Protein AF-L9YPS4-F1 (afdb_monomer_lite)

Radius of gyration: 13.37 Å; chains: 1; bounding box: 23×20×44 Å

pLDDT: mean 80.05, std 14.13, range [42.66, 91.62]

Secondary structure (DSSP, 8-state):
-----------PPBPTTT--B--EEEEETTTEEEEETT-PEEPHHHHTT-

Sequence (50 aa):
MTDAESDGHSSFPPCPHCDSQVITVTTRGPMTHVAGPCGCRLTPHEARQL

Foldseek 3Di:
DDDPPPVPPLPQAADPPPRHRFPDWDDDPDFWIAGPPVRDTDGPVSVVVD

Structure (mmCIF, N/CA/C/O backbone):
data_AF-L9YPS4-F1
#
_entry.id   AF-L9YPS4-F1
#
loop_
_atom_site.group_PDB
_atom_site.id
_atom_site.type_symbol
_atom_site.label_atom_id
_atom_site.label_alt_id
_atom_site.label_comp_id
_atom_site.label_asym_id
_atom_site.label_entity_id
_atom_site.label_seq_id
_atom_site.pdbx_PDB_ins_code
_atom_site.Cartn_x
_atom_site.Cartn_y
_atom_site.Cartn_z
_atom_site.occupancy
_atom_site.B_iso_or_equiv
_atom_site.auth_seq_id
_atom_site.auth_comp_id
_atom_site.auth_asym_id
_atom_site.auth_atom_id
_atom_site.pdbx_PDB_model_num
ATOM 1 N N . MET A 1 1 ? 11.807 10.515 34.256 1.00 42.66 1 MET A N 1
ATOM 2 C CA . MET A 1 1 ? 10.354 10.263 34.241 1.00 42.66 1 MET A CA 1
ATOM 3 C C . MET A 1 1 ? 9.924 10.461 32.805 1.00 42.66 1 MET A C 1
ATOM 5 O O . MET A 1 1 ? 10.311 11.464 32.223 1.00 42.66 1 MET A O 1
ATOM 9 N N . THR A 1 2 ? 9.333 9.430 32.212 1.00 56.44 2 THR A N 1
ATOM 10 C CA . THR A 1 2 ? 8.981 9.373 30.791 1.00 56.44 2 THR A CA 1
ATOM 11 C C . THR A 1 2 ? 7.869 10.364 30.505 1.00 56.44 2 THR A C 1
ATOM 13 O O . THR A 1 2 ? 6.798 10.225 31.082 1.00 56.44 2 THR A O 1
ATOM 16 N N . ASP A 1 3 ? 8.125 11.305 29.606 1.00 46.72 3 ASP A N 1
ATOM 17 C CA . ASP A 1 3 ? 7.070 11.966 28.852 1.00 46.72 3 ASP A CA 1
ATOM 18 C C . ASP A 1 3 ? 7.405 11.823 27.367 1.00 46.72 3 ASP A C 1
ATOM 20 O O . ASP A 1 3 ? 8.182 12.577 26.786 1.00 46.72 3 ASP A O 1
ATOM 24 N N . ALA A 1 4 ? 6.922 10.720 26.804 1.00 60.81 4 ALA A N 1
ATOM 25 C CA . ALA A 1 4 ? 6.911 10.461 25.376 1.00 60.81 4 ALA A CA 1
ATOM 26 C C . ALA A 1 4 ? 5.504 10.764 24.848 1.00 60.81 4 ALA A C 1
ATOM 28 O O . ALA A 1 4 ? 4.940 9.976 24.097 1.00 60.81 4 ALA A O 1
ATOM 29 N N . GL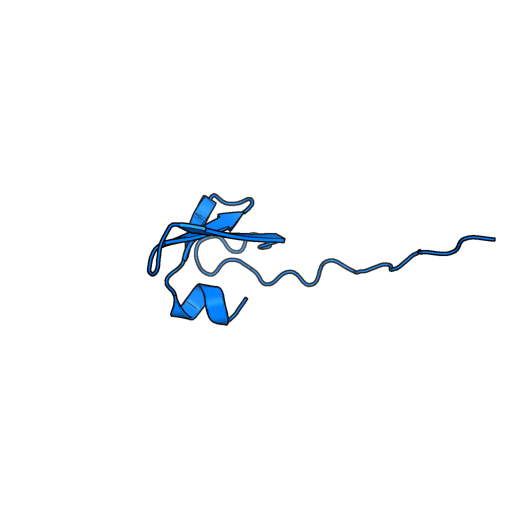U A 1 5 ? 4.912 11.883 25.255 1.00 60.84 5 GLU A N 1
ATOM 30 C CA . GLU A 1 5 ? 3.695 12.395 24.641 1.00 60.84 5 GLU A CA 1
ATOM 31 C C . GLU A 1 5 ? 4.096 13.206 23.404 1.00 60.84 5 GLU A C 1
ATOM 33 O O . GLU A 1 5 ? 4.025 14.430 23.341 1.00 60.84 5 GLU A O 1
ATOM 38 N N . SER A 1 6 ? 4.547 12.488 22.366 1.00 53.91 6 SER A N 1
ATOM 39 C CA . SER A 1 6 ? 4.345 12.979 21.004 1.00 53.91 6 SER A CA 1
ATOM 40 C C . SER A 1 6 ? 2.851 12.899 20.733 1.00 53.91 6 SER A C 1
ATOM 42 O O . SER A 1 6 ? 2.351 11.917 20.187 1.00 53.91 6 SER A O 1
ATOM 44 N N . ASP A 1 7 ? 2.149 13.940 21.163 1.00 52.12 7 ASP A N 1
ATOM 45 C CA . ASP A 1 7 ? 0.816 14.315 20.721 1.00 52.12 7 ASP A CA 1
ATOM 46 C C . ASP A 1 7 ? 0.875 14.630 19.212 1.00 52.12 7 ASP A C 1
ATOM 48 O O . ASP A 1 7 ? 0.880 15.767 18.745 1.00 52.12 7 ASP A O 1
ATOM 52 N N . GLY A 1 8 ? 1.049 13.580 18.414 1.00 49.94 8 GLY A N 1
ATOM 53 C CA . GLY A 1 8 ? 1.011 13.636 16.968 1.00 49.94 8 GLY A CA 1
ATOM 54 C C . GLY A 1 8 ? -0.441 13.653 16.541 1.00 49.94 8 GLY A C 1
ATOM 55 O O . GLY A 1 8 ? -0.948 12.618 16.116 1.00 49.94 8 GLY A O 1
ATOM 56 N N . HIS A 1 9 ? -1.105 14.805 16.673 1.00 52.75 9 HIS A N 1
ATOM 57 C CA . HIS A 1 9 ? -2.340 15.111 15.955 1.00 52.75 9 HIS A CA 1
ATOM 58 C C . HIS A 1 9 ? -2.222 14.531 14.547 1.00 52.75 9 HIS A C 1
ATOM 60 O O . HIS A 1 9 ? -1.418 15.013 13.747 1.00 52.75 9 HIS A O 1
ATOM 66 N N . SER A 1 10 ? -2.949 13.448 14.291 1.00 57.53 10 SER A N 1
ATOM 67 C CA . SER A 1 10 ? -2.789 12.573 13.137 1.00 57.53 10 SER A CA 1
ATOM 68 C C . SER A 1 10 ? -3.025 13.339 11.831 1.00 57.53 10 SER A C 1
ATOM 70 O O . SER A 1 10 ? -4.114 13.315 11.267 1.00 57.53 10 SER A O 1
ATOM 72 N N . SER A 1 11 ? -1.988 14.028 11.343 1.00 67.88 11 SER A N 1
ATOM 73 C CA . SER A 1 11 ? -1.929 14.737 10.057 1.00 67.88 11 SER A CA 1
ATOM 74 C C . SER A 1 11 ? -1.666 13.753 8.924 1.00 67.88 11 SER A C 1
ATOM 76 O O . 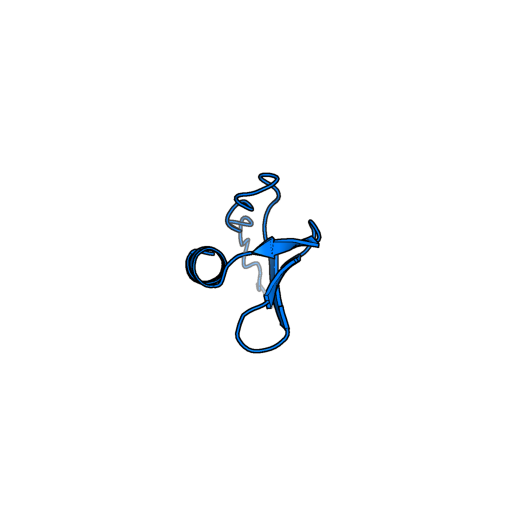SER A 1 11 ? -0.868 14.006 8.025 1.00 67.88 11 SER A O 1
ATOM 78 N N . PHE A 1 12 ? -2.300 12.585 8.999 1.00 79.69 12 PHE A N 1
ATOM 79 C CA . PHE A 1 12 ? -2.240 11.629 7.917 1.00 79.69 12 PHE A CA 1
ATOM 80 C C . PHE A 1 12 ? -3.000 12.216 6.730 1.00 79.69 12 PHE A C 1
ATOM 82 O O . PHE A 1 12 ? -4.135 12.676 6.899 1.00 79.69 12 PHE A O 1
ATOM 89 N N . PRO A 1 13 ? -2.391 12.232 5.541 1.00 84.69 13 PRO A N 1
ATOM 90 C CA . PRO A 1 13 ? -3.039 12.786 4.371 1.00 84.69 13 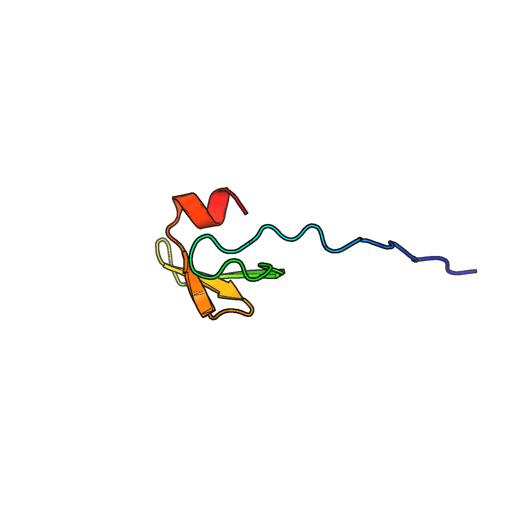PRO A CA 1
ATOM 91 C C . PRO A 1 13 ? -4.305 11.980 4.032 1.00 84.69 13 PRO A C 1
ATOM 93 O O . PRO A 1 13 ? -4.357 10.761 4.255 1.00 84.69 13 PRO A O 1
ATOM 96 N N . PRO A 1 14 ? -5.355 12.645 3.524 1.00 87.44 14 PRO A N 1
ATOM 97 C CA . PRO A 1 14 ? -6.569 11.967 3.108 1.00 87.44 14 PRO A CA 1
ATOM 98 C C . PRO A 1 14 ? -6.314 11.145 1.843 1.00 87.44 14 PRO A C 1
ATOM 100 O O . PRO A 1 14 ? -5.535 11.512 0.963 1.00 87.44 14 PRO A O 1
ATOM 103 N N . CYS A 1 15 ? -6.998 10.012 1.738 1.00 88.81 15 CYS A N 1
ATOM 104 C CA . CYS A 1 15 ? -6.955 9.173 0.556 1.00 88.81 15 CYS A CA 1
ATOM 105 C C . CYS A 1 15 ? -7.700 9.866 -0.597 1.00 88.81 15 CYS A C 1
ATOM 107 O O . CYS A 1 15 ? -8.880 10.167 -0.435 1.00 88.81 15 CYS A O 1
ATOM 109 N N . PRO A 1 16 ? -7.104 10.013 -1.792 1.00 85.62 16 PRO A N 1
ATOM 110 C CA . PRO A 1 16 ? -7.743 10.695 -2.924 1.00 85.62 16 PRO A CA 1
ATOM 111 C C . PRO A 1 16 ? -9.000 9.993 -3.474 1.00 85.62 16 PRO A C 1
ATOM 113 O O . PRO A 1 16 ? -9.713 10.561 -4.296 1.00 85.62 16 PRO A O 1
ATOM 116 N N . HIS A 1 17 ? -9.285 8.756 -3.050 1.00 87.81 17 HIS A N 1
ATOM 117 C CA . HIS A 1 17 ? -10.447 7.986 -3.511 1.00 87.81 17 HIS A CA 1
ATOM 118 C C . HIS A 1 17 ? -11.645 8.004 -2.562 1.00 87.81 17 HIS A C 1
ATOM 120 O O . HIS A 1 17 ? -12.773 7.789 -2.998 1.00 87.81 17 HIS A O 1
ATOM 126 N N . CYS A 1 18 ? -11.401 8.147 -1.264 1.00 87.75 18 CYS A N 1
ATOM 127 C CA . CYS A 1 18 ? -12.424 7.958 -0.232 1.00 87.75 18 CYS A CA 1
ATOM 128 C C . CYS A 1 18 ? -12.299 8.952 0.926 1.00 87.75 18 CYS A C 1
ATOM 130 O O . CYS A 1 18 ? -12.987 8.788 1.931 1.00 87.75 18 CYS A O 1
ATOM 132 N N . ASP A 1 19 ? -11.367 9.903 0.827 1.00 84.44 19 ASP A N 1
ATOM 133 C CA . ASP A 1 19 ? -11.035 10.926 1.825 1.00 84.44 19 ASP A CA 1
ATOM 134 C C . ASP A 1 19 ? -10.682 10.392 3.224 1.00 84.44 19 ASP A C 1
ATOM 136 O O . ASP A 1 19 ? -10.519 11.142 4.183 1.00 84.44 19 ASP A O 1
ATOM 140 N N . SER A 1 20 ? -10.499 9.078 3.358 1.00 86.12 20 SER A N 1
ATOM 141 C CA . SER A 1 20 ? -10.101 8.448 4.615 1.00 86.12 20 SER A CA 1
ATOM 142 C C . SER A 1 20 ? -8.634 8.725 4.919 1.00 86.12 20 SER A C 1
ATOM 144 O O . SER A 1 20 ? -7.800 8.669 4.018 1.00 86.12 20 SER A O 1
ATOM 146 N N . GLN A 1 21 ? -8.297 8.956 6.188 1.00 87.56 21 GLN A N 1
ATOM 147 C CA . GLN A 1 21 ? -6.908 9.172 6.603 1.00 87.56 21 GLN A CA 1
ATOM 148 C C . GLN A 1 21 ? -6.037 7.957 6.295 1.00 87.56 21 GLN A C 1
ATOM 150 O O . GLN A 1 21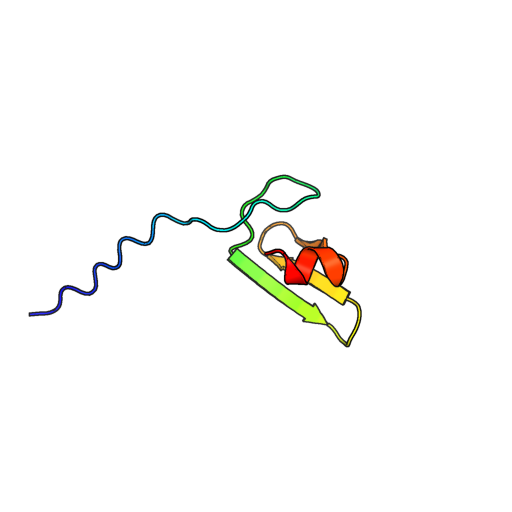 ? -6.337 6.837 6.718 1.00 87.56 21 GLN A O 1
ATOM 155 N N . VAL A 1 22 ? -4.945 8.188 5.566 1.00 89.62 22 VAL A N 1
ATOM 156 C CA . VAL A 1 22 ? -4.001 7.137 5.193 1.00 89.62 22 VAL A CA 1
ATOM 157 C C . VAL A 1 22 ? -2.902 7.044 6.237 1.00 89.62 22 VAL A C 1
ATOM 159 O O . VAL A 1 22 ? -1.956 7.823 6.247 1.00 89.62 22 VAL A O 1
ATOM 162 N N . ILE A 1 23 ? -3.023 6.052 7.111 1.00 88.88 23 ILE A N 1
ATOM 163 C CA . ILE A 1 23 ? -2.063 5.817 8.196 1.00 88.88 23 ILE A CA 1
ATOM 164 C C . ILE A 1 23 ? -0.877 4.990 7.684 1.00 88.88 23 ILE A C 1
ATOM 166 O O . ILE A 1 23 ? 0.244 5.110 8.169 1.00 88.88 23 ILE A O 1
ATOM 170 N N . THR A 1 24 ? -1.118 4.125 6.692 1.00 87.50 24 THR A N 1
ATOM 171 C CA . THR A 1 24 ? -0.093 3.251 6.111 1.00 87.50 24 THR A CA 1
ATOM 172 C C . THR A 1 24 ? -0.283 3.107 4.605 1.00 87.50 24 THR A C 1
ATOM 174 O O . THR A 1 24 ? -1.409 3.089 4.112 1.00 87.50 24 THR A O 1
ATOM 177 N N . VAL A 1 25 ? 0.814 2.939 3.863 1.00 89.06 25 VAL A N 1
ATOM 178 C CA . VAL A 1 25 ? 0.782 2.589 2.437 1.00 89.06 25 VAL A CA 1
ATOM 179 C C . VAL A 1 25 ? 1.518 1.271 2.244 1.00 89.06 25 VAL A C 1
ATOM 181 O O . VAL A 1 25 ? 2.714 1.159 2.499 1.00 89.06 25 VAL A O 1
ATOM 184 N N . THR A 1 26 ? 0.798 0.248 1.791 1.00 91.12 26 THR A N 1
ATOM 185 C CA . THR A 1 26 ? 1.369 -1.063 1.479 1.00 91.12 26 THR A CA 1
ATOM 186 C C . THR A 1 26 ? 1.682 -1.145 -0.006 1.00 91.12 26 THR A C 1
ATOM 188 O O . THR A 1 26 ? 0.779 -1.164 -0.842 1.00 91.12 26 THR A O 1
ATOM 191 N N . THR A 1 27 ? 2.963 -1.256 -0.339 1.00 90.56 27 THR A N 1
ATOM 192 C CA . THR A 1 27 ? 3.431 -1.414 -1.719 1.00 90.56 27 THR A CA 1
ATOM 193 C C . THR A 1 27 ? 3.603 -2.896 -2.049 1.00 90.56 27 THR A C 1
ATOM 195 O O . THR A 1 27 ? 4.395 -3.599 -1.425 1.00 90.56 27 THR A O 1
ATOM 198 N N . ARG A 1 28 ? 2.846 -3.389 -3.030 1.00 88.25 28 ARG A N 1
ATOM 199 C CA . ARG A 1 28 ? 2.922 -4.756 -3.558 1.00 88.25 28 ARG A CA 1
ATOM 200 C C . ARG A 1 28 ? 3.564 -4.730 -4.944 1.00 88.25 28 ARG A C 1
ATOM 202 O O . ARG A 1 28 ? 2.917 -4.438 -5.948 1.00 88.25 28 ARG A O 1
ATOM 209 N N . GLY A 1 29 ? 4.852 -5.054 -5.003 1.00 83.62 29 GLY A N 1
ATOM 210 C CA . GLY A 1 29 ? 5.627 -4.921 -6.237 1.00 83.62 29 GLY A CA 1
ATOM 211 C C . GLY A 1 29 ? 5.799 -3.451 -6.657 1.00 83.62 29 GLY A C 1
ATOM 212 O O . GLY A 1 29 ? 5.480 -2.549 -5.893 1.00 83.62 29 GLY A O 1
ATOM 213 N N . PRO A 1 30 ? 6.314 -3.179 -7.862 1.00 83.88 30 PRO A N 1
ATOM 214 C CA . PRO A 1 30 ? 6.754 -1.832 -8.235 1.00 83.88 30 PRO A CA 1
ATOM 215 C C . PRO A 1 30 ? 5.625 -0.847 -8.578 1.00 83.88 30 PRO A C 1
ATOM 217 O O . PRO A 1 30 ? 5.884 0.348 -8.640 1.00 83.88 30 PRO A O 1
ATOM 220 N N . MET A 1 31 ? 4.401 -1.323 -8.843 1.00 85.31 31 MET A N 1
ATOM 221 C CA . MET A 1 31 ? 3.304 -0.468 -9.330 1.00 85.31 31 MET A CA 1
ATOM 222 C C . MET A 1 31 ? 2.028 -0.499 -8.487 1.00 85.31 31 MET A C 1
ATOM 224 O O . MET A 1 31 ? 1.149 0.329 -8.709 1.00 85.31 31 MET A O 1
ATOM 228 N N . THR A 1 32 ? 1.876 -1.445 -7.556 1.00 88.25 32 THR A N 1
ATOM 229 C CA . THR A 1 32 ? 0.638 -1.541 -6.769 1.00 88.25 32 THR A CA 1
ATOM 230 C C . THR A 1 32 ? 0.869 -0.950 -5.393 1.00 88.25 32 THR A C 1
ATOM 232 O O . THR A 1 32 ? 1.629 -1.506 -4.609 1.00 88.25 32 THR A O 1
ATOM 235 N N . HIS A 1 33 ? 0.166 0.128 -5.071 1.00 91.38 33 HIS A N 1
ATOM 236 C CA . HIS A 1 33 ? 0.158 0.715 -3.737 1.00 91.38 33 HIS A CA 1
ATOM 237 C C . HIS A 1 33 ? -1.253 0.628 -3.169 1.00 91.38 33 HIS A C 1
ATOM 239 O O . HIS A 1 33 ? -2.231 0.778 -3.898 1.00 91.38 33 HIS A O 1
ATOM 245 N N . VAL A 1 34 ? -1.377 0.337 -1.880 1.00 91.44 34 VAL A N 1
ATOM 246 C CA . VAL A 1 34 ? -2.670 0.207 -1.204 1.00 91.44 34 VAL A CA 1
ATOM 247 C C . VAL A 1 34 ? -2.645 1.040 0.065 1.00 91.44 34 VAL A C 1
ATOM 249 O O . VAL A 1 34 ? -1.803 0.812 0.932 1.00 91.44 34 VAL A O 1
ATOM 252 N N . ALA A 1 35 ? -3.567 1.991 0.168 1.00 91.62 35 ALA A N 1
ATOM 253 C CA . ALA A 1 35 ? -3.770 2.793 1.362 1.00 91.62 35 ALA A CA 1
ATOM 254 C C . ALA A 1 35 ? -4.477 1.966 2.443 1.00 91.62 35 ALA A C 1
ATOM 256 O O . ALA A 1 35 ? -5.533 1.381 2.203 1.00 91.62 35 ALA A O 1
ATOM 257 N N . GLY A 1 36 ? -3.907 1.924 3.641 1.00 89.19 36 GLY A N 1
ATOM 258 C CA . GLY A 1 36 ? -4.547 1.407 4.846 1.00 89.19 36 GLY A CA 1
ATOM 259 C C . GLY A 1 36 ? -5.004 2.568 5.735 1.00 89.19 36 GLY A C 1
ATOM 260 O O . GLY A 1 36 ? -4.213 3.495 5.942 1.00 89.19 36 GLY A O 1
ATOM 261 N N . PRO A 1 37 ? -6.239 2.541 6.276 1.00 85.31 37 PRO A N 1
ATOM 262 C CA . PRO A 1 37 ? -7.135 1.381 6.409 1.00 85.31 37 PRO A CA 1
ATOM 263 C C . PRO A 1 37 ? -8.213 1.226 5.320 1.00 85.31 37 PRO A C 1
ATOM 265 O O . PRO A 1 37 ? -8.894 0.206 5.296 1.00 85.31 37 PRO A O 1
ATOM 268 N N . CYS A 1 38 ? -8.392 2.193 4.419 1.00 88.25 38 CYS A N 1
ATOM 269 C CA . CYS A 1 38 ? -9.486 2.169 3.439 1.00 88.25 38 CYS A CA 1
ATOM 270 C C . CYS A 1 38 ? -9.386 1.042 2.394 1.00 88.25 38 CYS A C 1
ATOM 272 O O . CYS A 1 38 ? -10.388 0.665 1.791 1.00 88.25 38 CYS A O 1
ATOM 274 N N . GLY A 1 39 ? -8.187 0.503 2.156 1.00 89.25 39 GLY A N 1
ATOM 275 C CA . GLY A 1 39 ? -7.940 -0.527 1.148 1.00 89.25 39 GLY A CA 1
ATOM 276 C C . GLY A 1 39 ? -7.956 -0.001 -0.290 1.00 89.25 39 GLY A C 1
ATOM 277 O O . GLY A 1 39 ? -7.900 -0.797 -1.231 1.00 89.25 39 GLY A O 1
ATOM 278 N N . CYS A 1 40 ? -8.023 1.319 -0.483 1.00 90.38 40 CYS A N 1
ATOM 279 C CA . CYS A 1 40 ? -7.995 1.932 -1.806 1.00 90.38 40 CYS A CA 1
ATOM 280 C C . CYS A 1 40 ? -6.636 1.711 -2.474 1.00 90.38 40 CYS A C 1
ATOM 282 O O . CYS A 1 40 ? -5.583 1.834 -1.845 1.00 90.38 40 CYS A O 1
ATOM 284 N N . ARG A 1 41 ? -6.658 1.390 -3.769 1.00 90.44 41 ARG A N 1
ATOM 285 C CA . ARG A 1 41 ? -5.437 1.270 -4.569 1.00 90.44 41 ARG A CA 1
ATOM 286 C C . ARG A 1 41 ? -4.995 2.657 -4.991 1.00 90.44 41 ARG A C 1
ATOM 288 O O . ARG A 1 41 ? -5.781 3.361 -5.601 1.00 90.44 41 ARG A O 1
ATOM 295 N N . LEU A 1 42 ? -3.753 2.994 -4.697 1.00 88.31 42 LEU A N 1
ATOM 296 C CA . LEU A 1 42 ? -3.122 4.230 -5.124 1.00 88.31 42 LEU A CA 1
ATOM 297 C C . LEU A 1 42 ? -2.245 3.953 -6.341 1.00 88.31 42 LEU A C 1
ATOM 299 O O . LEU A 1 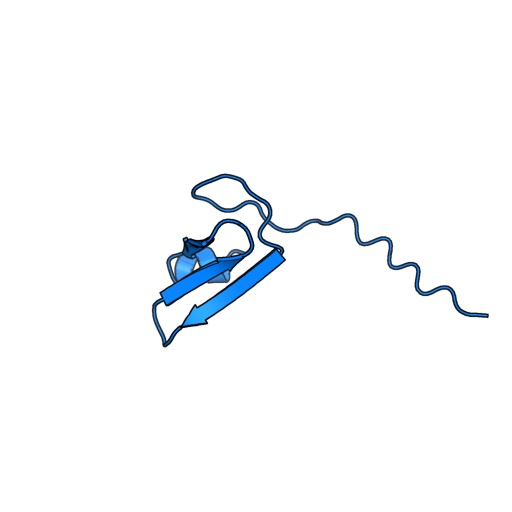42 ? -1.586 2.910 -6.441 1.00 88.31 42 LEU A O 1
ATOM 303 N N . THR A 1 43 ? -2.192 4.915 -7.247 1.00 89.75 43 THR A N 1
ATOM 304 C CA . THR A 1 43 ? -1.138 4.986 -8.252 1.00 89.75 43 THR A CA 1
ATOM 305 C C . THR A 1 43 ? 0.206 5.301 -7.582 1.00 89.75 43 THR A C 1
ATOM 307 O O . THR A 1 43 ? 0.250 5.873 -6.488 1.00 89.75 43 THR A O 1
ATOM 310 N N . PRO A 1 44 ? 1.340 4.986 -8.229 1.00 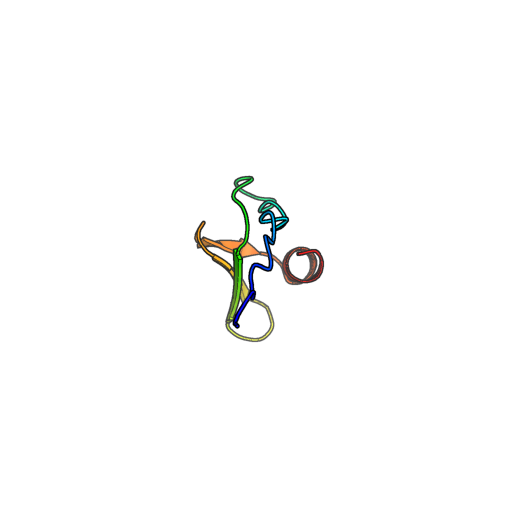87.06 44 PRO A N 1
ATOM 311 C CA . PRO A 1 44 ? 2.659 5.367 -7.720 1.00 87.06 44 PRO A CA 1
ATOM 312 C C . PRO A 1 44 ? 2.834 6.881 -7.558 1.00 87.06 44 PRO A C 1
ATOM 314 O O . PRO A 1 44 ? 3.676 7.312 -6.779 1.00 87.06 44 PRO A O 1
ATOM 317 N N . HIS A 1 45 ? 2.069 7.702 -8.284 1.00 87.44 45 HIS A N 1
ATOM 318 C CA . HIS A 1 45 ? 2.101 9.149 -8.100 1.00 87.44 45 HIS A CA 1
ATOM 319 C C . HIS A 1 45 ? 1.391 9.556 -6.806 1.00 87.44 45 HIS A C 1
ATOM 321 O O . HIS A 1 45 ? 1.968 10.282 -6.006 1.00 87.44 45 HIS A O 1
ATOM 327 N N . GLU A 1 46 ? 0.191 9.030 -6.560 1.00 88.00 46 GLU A N 1
ATOM 328 C CA . GLU A 1 46 ? -0.574 9.300 -5.336 1.00 88.00 46 GLU A CA 1
ATOM 329 C C . GLU A 1 46 ? 0.156 8.789 -4.091 1.00 88.00 46 GLU A C 1
ATOM 331 O O . GLU A 1 46 ? 0.291 9.520 -3.121 1.00 88.00 46 GLU A O 1
ATOM 336 N N . ALA A 1 47 ? 0.728 7.583 -4.141 1.00 84.25 47 ALA A N 1
ATOM 337 C CA . ALA A 1 47 ? 1.490 7.012 -3.029 1.00 84.25 47 ALA A CA 1
ATOM 338 C C . ALA A 1 47 ? 2.757 7.805 -2.657 1.00 84.25 47 ALA A C 1
ATOM 340 O O . ALA A 1 47 ? 3.257 7.652 -1.551 1.00 84.25 47 ALA A O 1
ATOM 341 N N . ARG A 1 48 ? 3.294 8.622 -3.574 1.00 85.00 48 ARG A N 1
ATOM 342 C CA . ARG A 1 48 ? 4.447 9.507 -3.321 1.00 85.00 48 ARG A CA 1
ATOM 343 C C . ARG A 1 48 ? 4.047 10.872 -2.761 1.00 85.00 48 ARG A C 1
ATOM 345 O O . ARG A 1 48 ? 4.932 11.631 -2.380 1.00 85.00 48 ARG A O 1
ATOM 352 N N . GLN A 1 49 ? 2.760 11.210 -2.811 1.00 81.38 49 GLN A N 1
ATOM 353 C CA . GLN A 1 49 ? 2.214 12.479 -2.325 1.00 81.38 49 GLN A CA 1
ATOM 354 C C . GLN A 1 49 ? 1.559 12.363 -0.946 1.00 81.38 49 GLN A C 1
ATOM 356 O O . GLN A 1 49 ? 1.132 13.379 -0.400 1.00 81.38 49 GLN A O 1
ATOM 361 N N . LEU A 1 50 ? 1.484 11.143 -0.410 1.00 76.50 50 LEU A N 1
ATOM 362 C CA . LEU A 1 50 ? 1.125 10.857 0.974 1.00 76.50 50 LEU A CA 1
ATOM 363 C C . LEU A 1 50 ? 2.397 10.754 1.823 1.00 76.50 50 LEU A C 1
ATOM 365 O O . LEU A 1 50 ? 2.354 11.204 2.986 1.00 76.50 50 LEU A O 1
#

Organism: NCBI:txid1230459